Protein AF-A0A7K2MJH7-F1 (afdb_monomer_lite)

Sequence (123 aa):
MTSISTDPRPLRTADLGTLVIMCWSRETPDGDVPFLLACSLGDGEGGPEATPAAVEGLLSRSGLAVGGDTVLDGTVLPGLPIGLLVVPGAAALTMPGVNAQFVPTPRWRAAVDERGYACLIFA

pLDDT: mean 88.4, std 13.11, range [34.81, 97.75]

Radius of gyration: 16.0 Å; chains: 1; bounding box: 38×30×55 Å

Foldseek 3Di:
DDDPPPPPPPLPLLQLADWDKDWDWDQDPVGTAIAIETERPQPGPVGVVSNVVSLCSQCVQQVHHPPDPDADDCVPPPPRQWDWDDDVQKIWTGGVSDTDIDGHDPRNVVNCVVPVDHHYDYD

Structure (mmCIF, N/CA/C/O backbone):
data_AF-A0A7K2MJH7-F1
#
_entry.id   AF-A0A7K2MJH7-F1
#
loop_
_atom_site.group_PDB
_atom_site.id
_atom_site.type_symbol
_atom_site.label_atom_id
_atom_site.label_alt_id
_atom_site.label_comp_id
_atom_site.label_asym_id
_atom_site.label_entity_id
_atom_site.label_seq_id
_atom_site.pdbx_PDB_ins_code
_atom_site.Cartn_x
_atom_site.Cartn_y
_atom_site.Cartn_z
_atom_site.occupancy
_atom_site.B_iso_or_equiv
_atom_site.auth_seq_id
_atom_site.auth_comp_id
_atom_site.auth_asym_id
_atom_site.auth_atom_id
_atom_site.pdbx_PDB_model_num
ATOM 1 N N . MET A 1 1 ? -4.854 -13.984 39.267 1.00 41.03 1 MET A N 1
ATOM 2 C CA . MET A 1 1 ? -5.752 -14.324 38.146 1.00 41.03 1 MET A CA 1
ATOM 3 C C . MET A 1 1 ? -5.488 -13.296 37.057 1.00 41.03 1 MET A C 1
ATOM 5 O O . MET A 1 1 ? -5.848 -12.144 37.233 1.00 41.03 1 MET A O 1
ATOM 9 N N . THR A 1 2 ? -4.713 -13.651 36.036 1.00 38.53 2 THR A N 1
ATOM 10 C CA . THR A 1 2 ? -4.370 -12.770 3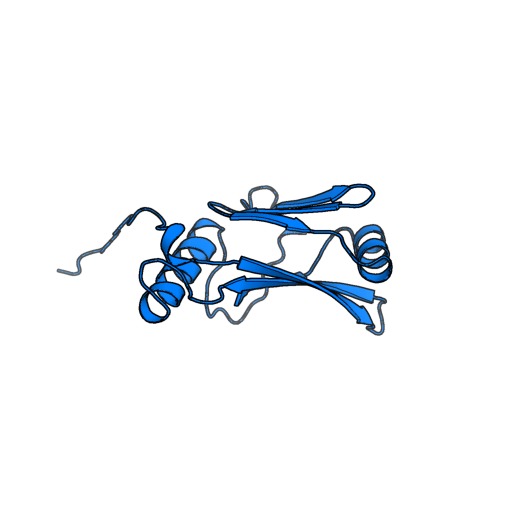4.909 1.00 38.53 2 THR A CA 1
ATOM 11 C C . THR A 1 2 ? -5.429 -12.947 33.826 1.00 38.53 2 THR A C 1
ATOM 13 O O . THR A 1 2 ? -5.556 -14.025 33.252 1.00 38.53 2 THR A O 1
ATOM 16 N N . SER A 1 3 ? -6.235 -11.912 33.588 1.00 34.81 3 SER A N 1
ATOM 17 C CA . SER A 1 3 ? -7.211 -11.900 32.498 1.00 34.81 3 SER A CA 1
ATOM 18 C C . SER A 1 3 ? -6.476 -11.787 31.167 1.00 34.81 3 SER A C 1
ATOM 20 O O . SER A 1 3 ? -5.774 -10.809 30.923 1.00 34.81 3 SER A O 1
ATOM 22 N N . ILE A 1 4 ? -6.650 -12.779 30.296 1.00 49.00 4 ILE A N 1
ATOM 23 C CA . ILE A 1 4 ? -6.282 -12.664 28.887 1.00 49.00 4 ILE A CA 1
ATOM 24 C C . ILE A 1 4 ? -7.344 -11.762 28.257 1.00 49.00 4 ILE A C 1
ATOM 26 O O . ILE A 1 4 ? -8.446 -12.214 27.950 1.00 49.00 4 ILE A O 1
ATOM 30 N N . SER A 1 5 ? -7.043 -10.470 28.117 1.00 40.56 5 SER A N 1
ATOM 31 C CA . SER A 1 5 ? -7.887 -9.544 27.361 1.00 40.56 5 SER A CA 1
ATOM 32 C C . SER A 1 5 ? -7.706 -9.827 25.872 1.00 40.56 5 SER A C 1
ATOM 34 O O . SER A 1 5 ? -6.985 -9.121 25.174 1.00 40.56 5 SER A O 1
ATOM 36 N N . THR A 1 6 ? -8.354 -10.882 25.381 1.00 53.34 6 THR A N 1
ATOM 37 C CA . THR A 1 6 ? -8.652 -10.979 23.951 1.00 53.34 6 THR A CA 1
ATOM 38 C C . THR A 1 6 ? -9.824 -10.041 23.725 1.00 53.34 6 THR A C 1
ATOM 40 O O . THR A 1 6 ? -10.971 -10.438 23.890 1.00 53.34 6 THR A O 1
ATOM 43 N N . ASP A 1 7 ? -9.540 -8.771 23.465 1.00 44.38 7 ASP A N 1
ATOM 44 C CA . ASP A 1 7 ? -10.559 -7.833 23.017 1.00 44.38 7 ASP A CA 1
ATOM 45 C C . ASP A 1 7 ? -10.524 -7.843 21.486 1.00 44.38 7 ASP A C 1
ATOM 47 O O . ASP A 1 7 ? -9.654 -7.196 20.896 1.00 44.38 7 ASP A O 1
ATOM 51 N N . PRO A 1 8 ? -11.392 -8.606 20.793 1.00 55.69 8 PRO A N 1
ATOM 52 C CA . PRO A 1 8 ? -11.458 -8.556 19.349 1.00 55.69 8 PRO A CA 1
ATOM 53 C C . PRO A 1 8 ? -12.262 -7.311 18.974 1.00 55.69 8 PRO A C 1
ATOM 55 O O . PRO A 1 8 ? -13.284 -7.431 18.297 1.00 55.69 8 PRO A O 1
ATOM 58 N N . ARG A 1 9 ? -11.851 -6.111 19.424 1.00 59.56 9 ARG A N 1
ATOM 59 C CA . ARG A 1 9 ? -12.519 -4.883 18.982 1.00 59.56 9 ARG A CA 1
ATOM 60 C C . ARG A 1 9 ? -12.488 -4.898 17.464 1.00 59.56 9 ARG A C 1
ATOM 62 O O . ARG A 1 9 ? -11.393 -5.030 16.902 1.00 59.56 9 ARG A O 1
AT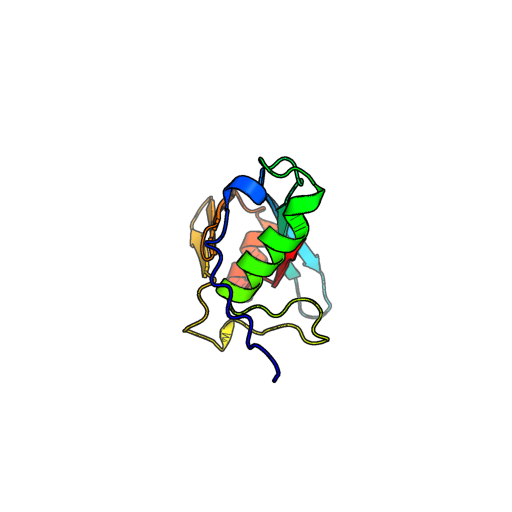OM 69 N N . PRO A 1 10 ? -13.644 -4.827 16.787 1.00 66.12 10 PRO A N 1
ATOM 70 C CA . PRO A 1 10 ? -13.656 -4.729 15.339 1.00 66.12 10 PRO A CA 1
ATOM 71 C C . PRO A 1 10 ? -12.752 -3.565 14.932 1.00 66.12 10 PRO A C 1
ATOM 73 O O . PRO A 1 10 ? -12.761 -2.525 15.593 1.00 66.12 10 PRO A O 1
ATOM 76 N N . LEU A 1 11 ? -11.930 -3.771 13.896 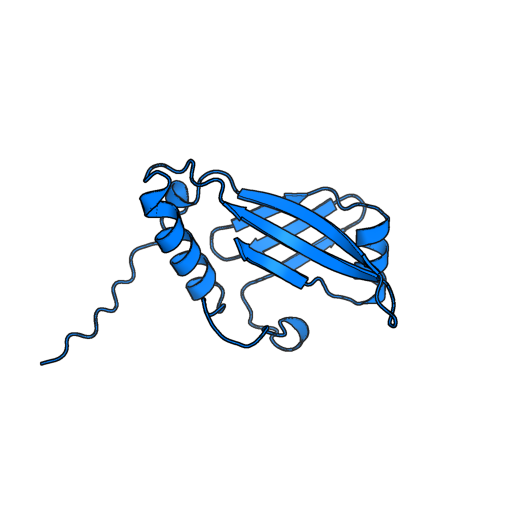1.00 73.38 11 LEU A N 1
ATOM 77 C CA . LEU A 1 11 ? -11.097 -2.699 13.357 1.00 73.38 11 LEU A CA 1
ATOM 78 C C . LEU A 1 11 ? -12.031 -1.555 12.974 1.00 73.38 11 LEU A C 1
ATOM 80 O O . LEU A 1 11 ? -12.830 -1.691 12.046 1.00 73.38 11 LEU A O 1
ATOM 84 N N . ARG A 1 12 ? -11.953 -0.445 13.704 1.00 81.19 12 ARG A N 1
ATOM 85 C CA . ARG A 1 12 ? -12.669 0.769 13.344 1.00 81.19 12 ARG A CA 1
ATOM 86 C C . ARG A 1 12 ? -11.864 1.469 12.268 1.00 81.19 12 ARG A C 1
ATOM 88 O O . ARG A 1 12 ? -11.055 2.340 12.546 1.00 81.19 12 ARG A O 1
ATOM 95 N N . THR A 1 13 ? -12.077 1.068 11.020 1.00 82.19 13 THR A N 1
ATOM 96 C CA . THR A 1 13 ? -11.429 1.707 9.867 1.00 82.19 13 THR A CA 1
ATOM 97 C C . THR A 1 13 ? -11.757 3.198 9.771 1.00 82.19 13 THR A C 1
ATOM 99 O O . THR A 1 13 ? -10.956 3.949 9.236 1.00 82.19 13 THR A O 1
ATOM 102 N N . ALA A 1 14 ? -12.883 3.645 10.339 1.00 85.94 14 ALA A N 1
ATOM 103 C CA . ALA A 1 14 ? -13.225 5.064 10.466 1.00 85.94 14 ALA A CA 1
ATOM 104 C C . ALA A 1 14 ? -12.220 5.864 11.321 1.00 85.94 14 ALA A C 1
ATOM 106 O O . ALA A 1 14 ? -12.041 7.058 11.092 1.00 85.94 14 ALA A O 1
ATOM 107 N N . ASP A 1 15 ? -11.521 5.208 12.254 1.00 90.19 15 ASP A N 1
ATOM 108 C CA . ASP A 1 15 ? -10.482 5.832 13.080 1.00 90.19 15 ASP A CA 1
ATOM 109 C C . ASP A 1 15 ? -9.128 5.923 12.349 1.00 90.19 15 ASP A C 1
ATOM 111 O O . ASP A 1 15 ? -8.236 6.619 12.820 1.00 90.19 15 ASP A O 1
ATOM 115 N N . LEU A 1 16 ? -8.964 5.266 11.187 1.00 88.81 16 LEU A N 1
ATOM 116 C CA . LEU A 1 16 ? -7.771 5.429 10.340 1.00 88.81 16 LEU A CA 1
ATOM 117 C C . LEU A 1 16 ? -7.775 6.753 9.568 1.00 88.81 16 LEU A C 1
ATOM 119 O O . LEU A 1 16 ? -6.716 7.180 9.112 1.00 88.81 16 LEU A O 1
ATOM 123 N N . GLY A 1 17 ? -8.943 7.373 9.380 1.00 91.75 17 GLY A N 1
ATOM 124 C CA . GLY A 1 17 ? -9.075 8.598 8.595 1.00 91.75 17 GLY A CA 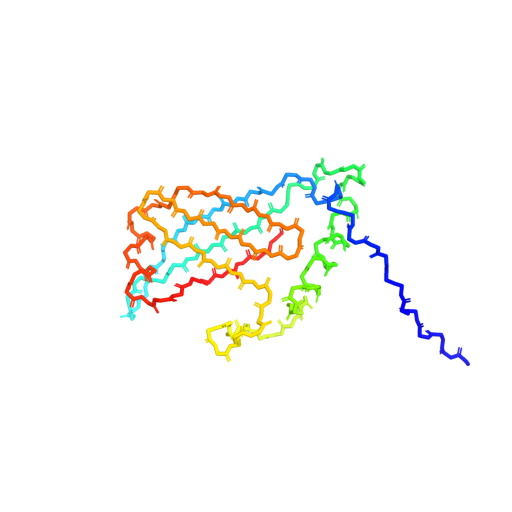1
ATOM 125 C C . GLY A 1 17 ? -8.577 8.448 7.156 1.00 91.75 17 GLY A C 1
ATOM 126 O O . GLY A 1 17 ? -8.724 7.403 6.514 1.00 91.75 17 GLY A O 1
ATOM 127 N N . THR A 1 18 ? -7.985 9.518 6.643 1.00 92.50 18 THR A N 1
ATOM 128 C CA . THR A 1 18 ? -7.364 9.571 5.326 1.00 92.50 18 THR A CA 1
ATOM 129 C C . THR A 1 18 ? -6.038 8.811 5.334 1.00 92.50 18 THR A C 1
ATOM 131 O O . THR A 1 18 ? -5.120 9.142 6.085 1.00 92.50 18 THR A O 1
ATOM 134 N N . LEU A 1 19 ? -5.909 7.828 4.435 1.00 92.50 19 LEU A N 1
ATOM 135 C CA . LEU A 1 19 ? -4.646 7.147 4.149 1.00 92.50 19 LEU A CA 1
ATOM 136 C C . LEU A 1 19 ? -3.987 7.739 2.902 1.00 92.50 19 LEU A C 1
ATOM 138 O O . LEU A 1 19 ? -4.531 7.671 1.799 1.00 92.50 19 LEU A O 1
ATOM 142 N N . VAL A 1 20 ? -2.784 8.278 3.070 1.00 93.94 20 VAL A N 1
ATOM 143 C CA . VAL A 1 20 ? -1.932 8.752 1.980 1.00 93.94 20 VAL A CA 1
ATOM 144 C C . VAL A 1 20 ? -0.996 7.635 1.544 1.00 93.94 20 VAL A C 1
ATOM 146 O O . VAL A 1 20 ? -0.314 7.030 2.371 1.00 93.94 20 VAL A O 1
ATOM 149 N N . ILE A 1 21 ? -0.927 7.403 0.232 1.00 94.62 21 ILE A N 1
ATOM 150 C CA . ILE A 1 21 ? 0.034 6.488 -0.382 1.00 94.62 21 ILE A CA 1
ATOM 151 C C . ILE A 1 21 ? 1.079 7.282 -1.162 1.00 94.62 21 ILE A C 1
ATOM 153 O O . ILE A 1 21 ? 0.739 8.063 -2.051 1.00 94.62 21 ILE A O 1
ATOM 157 N N . MET A 1 22 ? 2.356 7.046 -0.869 1.00 95.38 22 MET A N 1
ATOM 158 C CA . MET A 1 22 ? 3.481 7.602 -1.624 1.00 95.38 22 MET A CA 1
ATOM 159 C C . MET A 1 22 ? 4.395 6.487 -2.116 1.00 95.38 22 MET A C 1
ATOM 161 O O . MET A 1 22 ? 4.758 5.600 -1.350 1.00 95.38 22 MET A O 1
ATOM 165 N N . CYS A 1 23 ? 4.802 6.549 -3.384 1.00 96.19 23 CYS A N 1
ATOM 166 C CA . CYS A 1 23 ? 5.720 5.585 -3.988 1.00 96.19 23 CYS A CA 1
ATOM 167 C C . CYS A 1 23 ? 6.973 6.284 -4.529 1.00 96.19 23 CYS A C 1
ATOM 169 O O . CYS A 1 23 ? 6.887 7.334 -5.170 1.00 96.19 23 CYS A O 1
ATOM 171 N N . TRP A 1 24 ? 8.148 5.707 -4.275 1.00 96.62 24 TRP A N 1
ATOM 172 C CA . TRP A 1 24 ? 9.424 6.221 -4.781 1.00 96.62 24 TRP A CA 1
ATOM 173 C C . TRP A 1 24 ? 10.475 5.116 -4.865 1.00 96.62 24 TRP A C 1
ATOM 175 O O . TRP A 1 24 ? 10.427 4.151 -4.106 1.00 96.62 24 TRP A O 1
ATOM 185 N N . SER A 1 25 ? 11.435 5.251 -5.778 1.00 96.94 25 SER A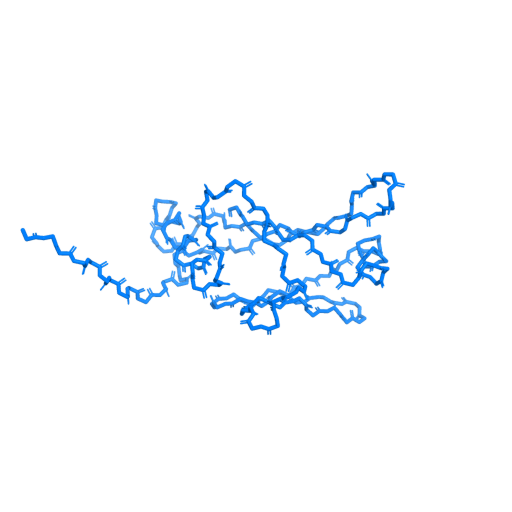 N 1
ATOM 186 C CA . SER A 1 25 ? 12.615 4.379 -5.804 1.00 96.94 25 SER A CA 1
ATOM 187 C C . SER A 1 25 ? 13.792 5.065 -5.145 1.00 96.94 25 SER A C 1
ATOM 189 O O . SER A 1 25 ? 13.990 6.268 -5.327 1.00 96.94 25 SER A O 1
ATOM 191 N N . ARG A 1 26 ? 14.614 4.292 -4.442 1.00 95.31 26 ARG A N 1
ATOM 192 C CA . ARG A 1 26 ? 15.922 4.732 -3.963 1.00 95.31 26 ARG A CA 1
ATOM 193 C C . ARG A 1 26 ? 17.010 3.909 -4.631 1.00 95.31 26 ARG A C 1
ATOM 195 O O . ARG A 1 26 ? 16.962 2.685 -4.584 1.00 95.31 26 ARG A O 1
ATOM 202 N N . GLU A 1 27 ? 18.001 4.591 -5.180 1.00 94.88 27 GLU A N 1
ATOM 203 C CA . GLU A 1 27 ? 19.181 3.942 -5.738 1.00 94.88 27 GLU A CA 1
ATOM 204 C C . GLU A 1 27 ? 20.025 3.309 -4.629 1.00 94.88 27 GLU A C 1
ATOM 206 O O . GLU A 1 27 ? 20.293 3.934 -3.595 1.00 94.88 27 GLU A O 1
ATOM 211 N N . THR A 1 28 ? 20.436 2.065 -4.844 1.00 92.75 28 THR A N 1
ATOM 212 C CA . THR A 1 28 ? 21.415 1.356 -4.019 1.00 92.75 28 THR A CA 1
ATOM 213 C C . THR A 1 28 ? 22.499 0.767 -4.928 1.00 92.75 28 THR A C 1
ATOM 215 O O . THR A 1 28 ? 22.321 0.737 -6.149 1.00 92.75 28 THR A O 1
ATOM 218 N N . PRO A 1 29 ? 23.629 0.288 -4.375 1.00 93.56 29 PRO A N 1
ATOM 219 C CA . PRO A 1 29 ? 24.657 -0.388 -5.171 1.00 93.56 29 PRO A CA 1
ATOM 220 C C . PRO A 1 29 ? 24.130 -1.581 -5.985 1.00 93.56 29 PRO A C 1
ATOM 222 O O . PRO A 1 29 ? 24.682 -1.883 -7.038 1.00 93.56 29 PRO A O 1
ATOM 225 N N . ASP A 1 30 ? 23.043 -2.209 -5.528 1.00 90.50 30 ASP A N 1
ATOM 226 C CA . ASP A 1 30 ? 22.400 -3.366 -6.159 1.00 90.50 30 ASP A CA 1
ATOM 227 C C . ASP A 1 30 ? 21.177 -2.968 -7.012 1.00 90.50 30 ASP A C 1
ATOM 229 O O . ASP A 1 30 ? 20.272 -3.777 -7.225 1.00 90.50 30 ASP A O 1
ATOM 233 N N . GLY A 1 31 ? 21.084 -1.702 -7.433 1.00 92.50 31 GLY A N 1
ATOM 234 C CA . GLY A 1 31 ? 20.002 -1.167 -8.267 1.00 92.50 31 GLY A CA 1
ATOM 235 C C . GLY A 1 31 ? 18.898 -0.436 -7.495 1.00 92.50 31 GLY A C 1
ATOM 236 O O . GLY A 1 31 ? 18.946 -0.256 -6.280 1.00 92.50 31 GLY A O 1
ATOM 237 N N . ASP A 1 32 ? 17.841 -0.021 -8.189 1.00 96.38 32 ASP A N 1
ATOM 238 C CA . ASP A 1 32 ? 16.764 0.773 -7.587 1.00 96.38 32 ASP A CA 1
ATOM 239 C C . ASP A 1 32 ? 15.853 -0.062 -6.688 1.00 96.38 32 ASP A C 1
ATOM 241 O O . ASP A 1 32 ? 15.249 -1.023 -7.146 1.00 96.38 32 ASP A O 1
ATOM 245 N N . VAL A 1 33 ? 15.703 0.312 -5.417 1.00 96.88 33 VAL A N 1
ATOM 246 C CA . VAL A 1 33 ? 14.767 -0.320 -4.475 1.00 96.88 33 VAL A CA 1
ATOM 247 C C . VAL A 1 33 ? 13.450 0.469 -4.448 1.00 96.88 33 VAL A C 1
ATOM 249 O O . VAL A 1 33 ? 13.474 1.656 -4.108 1.00 96.88 33 VAL A O 1
ATOM 252 N N . PRO A 1 34 ? 12.303 -0.149 -4.786 1.00 97.75 34 PRO A N 1
ATOM 253 C CA . PRO A 1 34 ? 10.998 0.501 -4.761 1.00 97.75 34 PRO A CA 1
ATOM 254 C C . PRO A 1 34 ? 10.402 0.492 -3.349 1.00 97.75 34 PRO A C 1
ATOM 256 O O . PRO A 1 34 ? 10.226 -0.559 -2.734 1.00 97.75 34 PRO A O 1
ATOM 259 N N . PHE A 1 35 ? 10.042 1.671 -2.851 1.00 97.06 35 PHE A N 1
ATOM 260 C CA . PHE A 1 35 ? 9.409 1.883 -1.552 1.00 97.06 35 PHE A CA 1
ATOM 261 C C . PHE A 1 35 ? 7.967 2.361 -1.707 1.00 97.06 35 PHE A C 1
ATOM 263 O O . PHE A 1 35 ? 7.624 3.060 -2.666 1.00 97.06 35 PHE A O 1
ATOM 270 N N . LEU A 1 36 ? 7.132 1.992 -0.743 1.00 96.88 36 LEU A N 1
ATOM 271 C CA . LEU A 1 36 ? 5.747 2.418 -0.617 1.00 96.88 36 LEU A CA 1
ATOM 272 C C . LEU A 1 36 ? 5.506 2.858 0.827 1.00 96.88 36 LEU A C 1
ATOM 274 O O . LEU A 1 36 ? 5.728 2.075 1.742 1.00 96.88 36 LEU A O 1
ATOM 278 N N . LEU A 1 37 ? 5.046 4.086 1.035 1.00 95.69 37 LEU A N 1
ATOM 279 C CA . LEU A 1 37 ? 4.600 4.575 2.338 1.00 95.69 37 LEU A CA 1
ATOM 280 C C . LEU A 1 37 ? 3.078 4.645 2.338 1.00 95.69 37 LEU A C 1
ATOM 282 O O . LEU A 1 37 ? 2.508 5.327 1.487 1.00 95.69 37 LEU A O 1
ATOM 286 N N . ALA A 1 38 ? 2.452 3.963 3.291 1.00 94.62 38 ALA A N 1
ATOM 287 C CA . ALA A 1 38 ? 1.062 4.161 3.670 1.00 94.62 38 ALA A CA 1
ATOM 288 C C . ALA A 1 38 ? 1.029 4.919 4.999 1.00 94.62 38 ALA A C 1
ATOM 290 O O . ALA A 1 38 ? 1.609 4.461 5.978 1.00 94.62 38 ALA A O 1
ATOM 291 N N . CYS A 1 39 ? 0.406 6.091 5.018 1.00 92.50 39 CYS A N 1
ATOM 292 C CA . CYS A 1 39 ? 0.411 6.972 6.181 1.00 92.50 39 CYS A CA 1
ATOM 293 C C . CYS A 1 39 ? -1.009 7.417 6.520 1.00 92.50 39 CYS A C 1
ATOM 295 O O . CYS A 1 39 ? -1.710 7.912 5.634 1.00 92.50 39 CYS A O 1
ATOM 297 N N . SER A 1 40 ? -1.431 7.252 7.774 1.00 92.75 40 SER A N 1
ATOM 298 C CA . SER A 1 40 ? -2.673 7.866 8.260 1.00 92.75 40 SER A CA 1
ATOM 299 C C . SER A 1 40 ? -2.441 9.334 8.613 1.00 92.75 40 SER A C 1
ATOM 301 O O . SER A 1 40 ? -1.468 9.678 9.278 1.00 92.75 40 SER A O 1
ATOM 303 N N . LEU A 1 41 ? -3.354 10.217 8.197 1.00 93.12 41 LEU A N 1
ATOM 304 C CA . LEU A 1 41 ? -3.309 11.638 8.566 1.00 93.12 41 LEU A CA 1
ATOM 305 C C . LEU A 1 41 ? -3.925 11.941 9.939 1.00 93.12 41 LEU A C 1
ATOM 307 O O . LEU A 1 41 ? -3.871 13.084 10.393 1.00 93.12 41 LEU A O 1
ATOM 311 N N . GLY A 1 42 ? -4.505 10.940 10.602 1.00 91.81 42 GLY A N 1
ATOM 312 C CA . GLY A 1 42 ? -5.107 11.077 11.926 1.00 91.81 42 GLY A CA 1
ATOM 313 C C . GLY A 1 42 ? -6.364 11.950 11.994 1.00 91.81 42 GLY A C 1
ATOM 314 O O . GLY A 1 42 ? -6.739 12.432 13.062 1.00 91.81 42 GLY A O 1
ATOM 315 N N . ASP A 1 43 ? -7.025 12.151 10.858 1.00 93.81 43 ASP A N 1
ATOM 316 C CA . ASP A 1 43 ? -8.267 12.909 10.678 1.00 93.81 43 ASP A CA 1
ATOM 317 C C . ASP A 1 43 ? -9.528 12.017 10.723 1.00 93.81 43 ASP A C 1
ATOM 319 O O . ASP A 1 43 ? -10.583 12.393 10.213 1.00 93.81 43 ASP A O 1
ATOM 323 N N . GLY A 1 44 ? -9.421 10.826 11.326 1.00 92.06 44 GLY A N 1
ATOM 324 C CA . GLY A 1 44 ? -10.534 9.891 11.527 1.00 92.06 44 GLY A CA 1
ATOM 325 C C . GLY A 1 44 ? -11.540 10.340 12.595 1.00 92.06 44 GLY A C 1
ATOM 326 O O . GLY A 1 44 ? -11.328 11.324 13.302 1.00 92.06 44 GLY A O 1
ATOM 327 N N . GLU A 1 45 ? -12.638 9.592 12.754 1.00 92.81 45 GLU A N 1
ATOM 328 C CA . GLU A 1 45 ? -13.734 9.943 13.682 1.00 92.81 45 GLU A CA 1
ATOM 329 C C . GLU A 1 45 ? -13.278 10.067 15.146 1.00 92.81 45 GLU A C 1
ATOM 331 O O . GLU A 1 45 ? -13.701 10.983 15.853 1.00 92.81 45 GLU A O 1
ATOM 336 N N . GLY A 1 46 ? -12.396 9.172 15.603 1.00 89.12 46 GLY A N 1
ATOM 337 C CA . GLY A 1 46 ? -11.767 9.244 16.923 1.00 89.12 46 GLY A CA 1
ATOM 338 C C . GLY A 1 46 ? -10.640 10.280 17.050 1.00 89.12 46 GLY A C 1
ATOM 339 O O . GLY A 1 46 ? -10.059 10.416 18.129 1.00 89.12 46 GLY A O 1
ATOM 340 N N . GLY A 1 47 ? -10.325 11.010 15.977 1.00 91.00 47 GLY A N 1
ATOM 341 C CA . GLY A 1 47 ? -9.252 11.998 15.925 1.00 91.00 47 GLY A CA 1
ATOM 342 C C . GLY A 1 47 ? -7.839 11.402 16.040 1.00 91.00 47 GLY A C 1
ATOM 343 O O . GLY A 1 47 ? -7.653 10.178 16.007 1.00 91.00 47 GLY A O 1
ATOM 344 N N . PRO A 1 48 ? -6.817 12.259 16.220 1.00 90.69 48 PRO A N 1
ATOM 345 C CA . PRO A 1 48 ? -5.418 11.832 16.221 1.00 90.69 48 PRO A CA 1
ATOM 346 C C . PRO A 1 48 ? -5.079 10.876 17.373 1.00 90.69 48 PRO A C 1
ATOM 348 O O . PRO A 1 48 ? -4.232 10.005 17.211 1.00 90.69 48 PRO A O 1
ATOM 351 N N . GLU A 1 49 ? -5.779 10.965 18.508 1.00 91.62 49 GLU A N 1
ATOM 352 C CA . GLU A 1 49 ? -5.550 10.095 19.673 1.00 91.62 49 GLU A CA 1
ATOM 353 C C . GLU A 1 49 ? -5.990 8.639 19.433 1.00 91.62 49 GLU A C 1
ATOM 355 O O . GLU A 1 49 ? -5.419 7.712 20.006 1.00 91.62 49 GLU A O 1
ATOM 360 N N . ALA A 1 50 ? -6.995 8.411 18.578 1.00 91.19 50 ALA A N 1
ATOM 361 C CA . ALA A 1 50 ? -7.479 7.065 18.255 1.00 91.19 50 ALA A CA 1
ATOM 362 C C . ALA A 1 50 ? -6.659 6.379 17.148 1.00 91.19 50 ALA A C 1
ATOM 364 O O . ALA A 1 50 ? -6.678 5.150 17.022 1.00 91.19 50 ALA A O 1
ATOM 365 N N . THR A 1 51 ? -5.920 7.164 16.363 1.00 91.44 51 THR A N 1
ATOM 366 C CA . THR A 1 51 ? -5.222 6.702 15.158 1.00 91.44 51 THR A CA 1
ATOM 367 C C . THR A 1 51 ? -4.150 5.644 15.447 1.00 91.44 51 THR A C 1
ATOM 369 O O . THR A 1 51 ? -4.176 4.607 14.782 1.00 91.44 51 THR A O 1
ATOM 372 N N . PRO A 1 52 ? -3.262 5.794 16.455 1.00 91.19 52 PRO A N 1
ATOM 373 C CA . PRO A 1 52 ? -2.243 4.784 16.743 1.00 91.19 52 PRO A CA 1
ATOM 374 C C . PRO A 1 52 ? -2.834 3.401 17.034 1.00 91.19 52 PRO A C 1
ATOM 376 O O . PRO A 1 52 ? -2.366 2.404 16.491 1.00 91.19 52 PRO A O 1
ATOM 379 N N . ALA A 1 53 ? -3.911 3.338 17.824 1.00 91.56 53 ALA A N 1
ATOM 380 C CA . ALA A 1 53 ? -4.582 2.079 18.146 1.00 91.56 53 ALA A CA 1
ATOM 381 C C . ALA A 1 53 ? -5.277 1.461 16.919 1.00 91.56 53 ALA A C 1
ATOM 383 O O . ALA A 1 53 ? -5.294 0.238 16.758 1.00 91.56 53 ALA A O 1
ATOM 384 N N . ALA A 1 54 ? -5.840 2.293 16.035 1.00 91.25 54 ALA A N 1
ATOM 385 C CA . ALA A 1 54 ? -6.430 1.838 14.780 1.00 91.25 54 ALA A CA 1
ATOM 386 C C . ALA A 1 54 ? -5.364 1.270 13.826 1.00 91.25 54 ALA A C 1
ATOM 388 O O . ALA A 1 54 ? -5.563 0.195 13.255 1.00 91.25 54 ALA A O 1
ATOM 389 N N . VAL A 1 55 ? -4.217 1.948 13.702 1.00 91.81 55 VAL A N 1
ATOM 390 C CA . VAL A 1 55 ? -3.071 1.505 12.895 1.00 91.81 55 VAL A CA 1
ATOM 391 C C . VAL A 1 55 ? -2.470 0.218 13.454 1.00 91.81 55 VAL A C 1
ATOM 393 O O . VAL A 1 55 ? -2.286 -0.742 12.709 1.00 91.81 55 VAL A O 1
ATOM 396 N N . GLU A 1 56 ? -2.233 0.135 14.762 1.00 91.38 56 GLU A N 1
ATOM 397 C CA . GLU A 1 56 ? -1.734 -1.084 15.406 1.00 91.38 56 GLU A CA 1
ATOM 398 C C . GLU A 1 56 ? -2.689 -2.267 15.187 1.00 91.38 56 GLU A C 1
ATOM 400 O O . GLU A 1 56 ? -2.258 -3.373 14.842 1.00 91.38 56 GLU A O 1
ATOM 405 N N . GLY A 1 57 ? -3.999 -2.031 15.305 1.00 90.94 57 GLY A N 1
ATOM 406 C CA . GLY A 1 57 ? -5.026 -3.028 15.014 1.00 90.94 57 GLY A CA 1
ATOM 407 C C . GLY A 1 57 ? -5.022 -3.490 13.553 1.00 90.94 57 GLY A C 1
ATOM 408 O O . GLY A 1 57 ? -5.160 -4.687 13.290 1.00 90.94 57 GLY A O 1
ATOM 409 N N . LEU A 1 58 ? -4.846 -2.569 12.601 1.00 91.81 58 LEU A N 1
ATOM 410 C CA . LEU A 1 58 ? -4.709 -2.870 11.174 1.00 91.81 58 LEU A CA 1
ATOM 411 C C . LEU A 1 58 ? -3.467 -3.731 10.909 1.00 91.81 58 LEU A C 1
ATOM 413 O O . LEU A 1 58 ? -3.571 -4.784 10.276 1.00 91.81 58 LEU A O 1
ATOM 417 N N . LEU A 1 59 ? -2.305 -3.313 11.410 1.00 91.69 59 LEU A N 1
ATOM 418 C CA . LEU A 1 59 ? -1.030 -4.002 11.204 1.00 91.69 59 LEU A CA 1
ATOM 419 C C . LEU A 1 59 ? -1.050 -5.404 11.816 1.00 91.69 59 LEU A C 1
ATOM 421 O O . LEU A 1 59 ? -0.742 -6.376 11.126 1.00 91.69 59 LEU A O 1
ATOM 425 N N . SER A 1 60 ? -1.561 -5.536 13.041 1.00 90.31 60 SER A N 1
ATOM 426 C CA . SER A 1 60 ? -1.703 -6.827 13.723 1.00 90.31 60 SER A CA 1
ATOM 427 C C . SER A 1 60 ? -2.596 -7.795 12.942 1.00 90.31 60 SER A C 1
ATOM 429 O O . SER A 1 60 ? -2.252 -8.962 12.758 1.00 90.31 60 SER A O 1
ATOM 431 N N . ARG A 1 61 ? -3.730 -7.313 12.409 1.00 90.12 61 ARG A N 1
ATOM 432 C CA . ARG A 1 61 ? -4.620 -8.111 11.540 1.00 90.12 61 ARG A CA 1
ATOM 433 C C . ARG A 1 61 ? -3.981 -8.465 10.202 1.00 90.12 61 ARG A C 1
ATOM 435 O O . ARG A 1 61 ? -4.362 -9.462 9.596 1.00 90.12 61 ARG A O 1
ATOM 442 N N . SER A 1 62 ? -3.023 -7.659 9.761 1.00 90.62 62 SER A N 1
ATOM 443 C CA . SER A 1 62 ? -2.255 -7.882 8.540 1.00 90.62 62 SER A CA 1
ATOM 444 C C . SER A 1 62 ? -1.074 -8.843 8.738 1.00 90.62 62 SER A C 1
ATOM 446 O O . SER A 1 62 ? -0.379 -9.151 7.775 1.00 90.62 62 SER A O 1
ATOM 448 N N . GLY A 1 63 ? -0.837 -9.321 9.968 1.00 89.00 63 GLY A N 1
ATOM 449 C CA . GLY A 1 63 ? 0.312 -10.162 10.309 1.00 89.00 63 GLY A CA 1
ATOM 450 C C . GLY A 1 63 ? 1.619 -9.385 10.506 1.00 89.00 63 GLY A C 1
ATOM 451 O O . GLY A 1 63 ? 2.686 -9.992 10.513 1.00 89.00 63 GLY A O 1
ATOM 452 N N . LEU A 1 64 ? 1.548 -8.058 10.662 1.00 89.50 64 LEU A N 1
ATOM 453 C CA . LEU A 1 64 ? 2.696 -7.188 10.908 1.00 89.50 64 LEU A CA 1
ATOM 454 C C . LEU A 1 64 ? 2.777 -6.832 12.393 1.00 89.50 64 LEU A C 1
ATOM 456 O O . LEU A 1 64 ? 1.848 -6.254 12.955 1.00 89.50 64 LEU A O 1
ATOM 460 N N . ALA A 1 65 ? 3.904 -7.157 13.023 1.00 85.06 65 ALA A N 1
ATOM 461 C CA . ALA A 1 65 ? 4.188 -6.741 14.390 1.00 85.06 65 ALA A CA 1
ATOM 462 C C . ALA A 1 65 ? 4.685 -5.287 14.412 1.00 85.06 65 ALA A C 1
ATOM 464 O O . ALA A 1 65 ? 5.612 -4.932 13.683 1.00 85.06 65 ALA A O 1
ATOM 465 N N . VAL A 1 66 ? 4.091 -4.454 15.268 1.00 84.62 66 VAL A N 1
ATOM 466 C CA . VAL A 1 66 ? 4.554 -3.080 15.508 1.00 84.62 66 VAL A CA 1
ATOM 467 C C . VAL A 1 66 ? 5.712 -3.100 16.507 1.00 84.62 66 VAL A C 1
ATOM 469 O O . VAL A 1 66 ? 5.662 -3.820 17.500 1.00 84.62 66 VAL A O 1
ATOM 472 N N . GLY A 1 67 ? 6.758 -2.310 16.251 1.00 78.12 67 GLY A N 1
ATOM 473 C CA . GLY A 1 67 ? 7.880 -2.141 17.185 1.00 78.12 67 GLY A CA 1
ATOM 474 C C . GLY A 1 67 ? 8.862 -3.316 17.257 1.00 78.12 67 GLY A C 1
ATOM 475 O O . GLY A 1 67 ? 9.625 -3.401 18.214 1.00 78.12 67 GLY A O 1
ATOM 476 N N . GLY A 1 68 ? 8.847 -4.226 16.279 1.00 72.38 68 GLY A N 1
ATOM 477 C CA . GLY A 1 68 ? 9.864 -5.272 16.157 1.00 72.38 68 GLY A CA 1
ATOM 478 C C . GLY A 1 68 ? 11.150 -4.768 15.494 1.00 72.38 68 GLY A C 1
ATOM 479 O O . GLY A 1 68 ? 11.104 -3.931 14.596 1.00 72.38 68 GLY A O 1
ATOM 480 N N . ASP A 1 69 ? 12.294 -5.344 15.870 1.00 75.88 69 ASP A N 1
ATOM 481 C CA . ASP A 1 69 ? 13.615 -5.004 15.308 1.00 75.88 69 ASP A CA 1
ATOM 482 C C . ASP A 1 69 ? 13.877 -5.631 13.923 1.00 75.88 69 ASP A C 1
ATOM 484 O O . ASP A 1 69 ? 15.001 -5.625 13.422 1.00 75.88 69 ASP A O 1
ATOM 488 N N . THR A 1 70 ? 12.871 -6.255 13.304 1.00 80.56 70 THR A N 1
ATOM 489 C CA . THR A 1 70 ? 13.037 -7.054 12.082 1.00 80.56 70 THR A CA 1
ATOM 490 C C . THR A 1 70 ? 12.051 -6.630 11.005 1.00 80.56 70 THR A C 1
ATOM 492 O O . THR A 1 70 ? 10.853 -6.503 11.249 1.00 80.56 70 THR A O 1
ATOM 495 N N . VAL A 1 71 ? 12.564 -6.460 9.787 1.00 86.50 71 VAL A N 1
ATOM 496 C CA . VAL A 1 71 ? 11.749 -6.267 8.585 1.00 86.50 71 VAL A CA 1
ATOM 497 C C . VAL A 1 71 ? 11.185 -7.618 8.153 1.00 86.50 71 VAL A C 1
ATOM 499 O O . VAL A 1 71 ? 11.932 -8.585 8.004 1.00 86.50 71 VAL A O 1
ATOM 502 N N . LEU A 1 72 ? 9.871 -7.685 7.941 1.00 91.25 72 LEU A N 1
ATOM 503 C CA . LEU A 1 72 ? 9.215 -8.890 7.445 1.00 91.25 72 LEU A CA 1
ATOM 504 C C . LEU A 1 72 ? 9.412 -9.027 5.929 1.00 91.25 72 LEU A C 1
ATOM 506 O O . LEU A 1 72 ? 9.027 -8.136 5.172 1.00 91.25 72 LEU A O 1
ATOM 510 N N . ASP A 1 73 ? 9.939 -10.167 5.484 1.00 92.38 73 ASP A N 1
ATOM 511 C CA . ASP A 1 73 ? 9.943 -10.530 4.066 1.00 92.38 73 ASP A CA 1
ATOM 512 C C . ASP A 1 73 ? 8.605 -11.184 3.685 1.00 92.38 73 ASP A C 1
ATOM 514 O O . ASP A 1 73 ? 8.346 -12.352 3.977 1.00 92.38 73 ASP A O 1
ATOM 518 N N . GLY A 1 74 ? 7.731 -10.410 3.041 1.00 91.38 74 GLY A N 1
ATOM 519 C CA . GLY A 1 74 ? 6.436 -10.898 2.564 1.00 91.38 74 GLY A CA 1
ATOM 520 C C . GLY A 1 74 ? 6.524 -11.803 1.331 1.00 91.38 74 GLY A C 1
ATOM 521 O O . GLY A 1 74 ? 5.581 -12.541 1.060 1.00 91.38 74 GLY A O 1
ATOM 522 N N . THR A 1 75 ? 7.641 -11.796 0.595 1.00 90.44 75 THR A N 1
ATOM 523 C CA . THR A 1 75 ? 7.775 -12.564 -0.658 1.00 90.44 75 THR A CA 1
ATOM 524 C C . THR A 1 75 ? 7.855 -14.071 -0.416 1.00 90.44 75 THR A C 1
ATOM 526 O O . THR A 1 75 ? 7.477 -14.864 -1.277 1.00 90.44 75 THR A O 1
ATOM 529 N N . VAL A 1 76 ? 8.270 -14.472 0.788 1.00 92.19 76 VAL A N 1
ATOM 530 C CA . VAL A 1 76 ? 8.346 -15.873 1.227 1.00 92.19 76 VAL A CA 1
ATOM 531 C C . VAL A 1 76 ? 7.103 -16.330 2.003 1.00 92.19 76 VAL A C 1
ATOM 533 O O . VAL A 1 76 ? 7.045 -17.473 2.459 1.00 92.19 76 VAL A O 1
ATOM 536 N N . LEU A 1 77 ? 6.092 -15.462 2.151 1.00 90.56 77 LEU A N 1
ATOM 537 C CA . LEU A 1 77 ? 4.886 -15.698 2.951 1.00 90.56 77 LEU A CA 1
ATOM 538 C C . LEU A 1 77 ? 3.613 -15.617 2.088 1.00 90.56 77 LEU A C 1
ATOM 540 O O . LEU A 1 77 ? 2.894 -14.620 2.135 1.00 90.56 77 LEU A O 1
ATOM 544 N N . PRO A 1 78 ? 3.253 -16.682 1.346 1.00 82.00 78 PRO A N 1
ATOM 545 C CA . PRO A 1 78 ? 2.109 -16.658 0.426 1.00 82.00 78 PRO A CA 1
ATOM 546 C C . PRO A 1 78 ? 0.744 -16.490 1.118 1.00 82.00 78 PRO A C 1
ATOM 548 O O . PRO A 1 78 ? -0.246 -16.196 0.457 1.00 82.00 78 PRO A O 1
ATOM 551 N N . GLY A 1 79 ? 0.674 -16.700 2.437 1.00 87.00 79 GLY A N 1
ATOM 552 C CA . GLY A 1 79 ? -0.534 -16.504 3.244 1.00 87.00 79 GLY A CA 1
ATOM 553 C C . GLY A 1 79 ? -0.658 -15.115 3.875 1.00 87.00 79 GLY A C 1
ATOM 554 O O . GLY A 1 79 ? -1.607 -14.890 4.626 1.00 87.00 79 GLY A O 1
ATOM 555 N N . LEU A 1 80 ? 0.292 -14.205 3.630 1.00 91.44 80 LEU A N 1
ATOM 556 C CA . LEU A 1 80 ? 0.244 -12.858 4.186 1.00 91.44 80 LEU A CA 1
ATOM 557 C C . LEU A 1 80 ? -0.948 -12.102 3.567 1.00 91.44 80 LEU A C 1
ATOM 559 O O . LEU A 1 80 ? -1.029 -12.003 2.342 1.00 91.44 80 LEU A O 1
ATOM 563 N N . PRO A 1 81 ? -1.872 -11.537 4.364 1.00 92.62 81 PRO A N 1
ATOM 564 C CA . PRO A 1 81 ? -3.051 -10.835 3.852 1.00 92.62 81 PRO A CA 1
ATOM 565 C C . PRO A 1 81 ? -2.712 -9.421 3.341 1.00 92.62 81 PRO A C 1
ATOM 567 O O . PRO A 1 81 ? -3.522 -8.506 3.454 1.00 92.62 81 PRO A O 1
ATOM 570 N N . ILE A 1 82 ? -1.509 -9.229 2.800 1.00 93.81 82 ILE A N 1
ATOM 571 C CA . ILE A 1 82 ? -1.014 -7.977 2.232 1.00 93.81 82 ILE A CA 1
ATOM 572 C C . ILE A 1 82 ? -0.645 -8.255 0.784 1.00 93.81 82 ILE A C 1
ATOM 574 O O . ILE A 1 82 ? 0.175 -9.125 0.504 1.00 93.81 82 ILE A O 1
ATOM 578 N N . GLY A 1 83 ? -1.245 -7.508 -0.135 1.00 94.50 83 GLY A N 1
ATOM 579 C CA . GLY A 1 83 ? -1.020 -7.668 -1.564 1.00 94.50 83 GLY A CA 1
ATOM 580 C C . GLY A 1 83 ? -0.703 -6.346 -2.238 1.00 94.50 83 GLY A C 1
ATOM 581 O O . GLY A 1 83 ? -1.351 -5.334 -1.971 1.00 94.50 83 GLY A O 1
ATOM 582 N N . LEU A 1 84 ? 0.261 -6.378 -3.154 1.00 96.12 84 LEU A N 1
ATOM 583 C CA . LEU A 1 84 ? 0.541 -5.292 -4.080 1.00 96.12 84 LEU A CA 1
ATOM 584 C C . LEU A 1 84 ? 0.317 -5.798 -5.503 1.00 96.12 84 LEU A C 1
ATOM 586 O O . LEU A 1 84 ? 1.070 -6.634 -5.998 1.00 96.12 84 LEU A O 1
ATOM 590 N N . LEU A 1 85 ? -0.725 -5.294 -6.156 1.00 96.19 85 LEU A N 1
ATOM 591 C CA . LEU A 1 85 ? -0.994 -5.574 -7.561 1.00 96.19 85 LEU A CA 1
ATOM 592 C C . LEU A 1 85 ? -0.499 -4.402 -8.399 1.00 96.19 85 LEU A C 1
ATOM 594 O O . LEU A 1 85 ? -0.916 -3.268 -8.176 1.00 96.19 85 LEU A O 1
ATOM 598 N N . VAL A 1 86 ? 0.348 -4.674 -9.387 1.00 96.56 86 VAL A N 1
ATOM 599 C CA . VAL A 1 86 ? 0.860 -3.659 -10.310 1.00 96.56 86 VAL A CA 1
ATOM 600 C C . VAL A 1 86 ? 0.449 -4.026 -11.732 1.00 96.56 86 VAL A C 1
ATOM 602 O O . VAL A 1 86 ? 0.782 -5.093 -12.239 1.00 96.56 86 VAL A O 1
ATOM 605 N N . VAL A 1 87 ? -0.289 -3.131 -12.385 1.00 94.56 87 VAL A N 1
ATOM 606 C CA . VAL A 1 87 ? -0.797 -3.284 -13.758 1.00 94.56 87 VAL A CA 1
ATOM 607 C C . VAL A 1 87 ? -0.381 -2.074 -14.596 1.00 94.56 87 VAL A C 1
ATOM 609 O O . VAL A 1 87 ? 0.106 -1.085 -14.046 1.00 94.56 87 VAL A O 1
ATOM 612 N N . PRO A 1 88 ? -0.467 -2.105 -15.935 1.00 91.94 88 PRO A N 1
ATOM 613 C CA . PRO A 1 88 ? -0.140 -0.930 -16.740 1.00 91.94 88 PRO A CA 1
ATOM 614 C C . PRO A 1 88 ? -0.937 0.310 -16.290 1.00 91.94 88 PRO A C 1
ATOM 616 O O . PRO A 1 88 ? -2.163 0.296 -16.286 1.00 91.94 88 PRO A O 1
ATOM 619 N N . GLY A 1 89 ? -0.230 1.369 -15.883 1.00 91.69 89 GLY A N 1
ATOM 620 C CA . GLY A 1 89 ? -0.818 2.653 -15.475 1.00 91.69 89 GLY A CA 1
ATOM 621 C C . GLY A 1 89 ? -1.345 2.750 -14.036 1.00 91.69 89 GLY A C 1
ATOM 622 O O . GLY A 1 89 ? -1.679 3.854 -13.615 1.00 91.69 89 GLY A O 1
ATOM 623 N N . ALA A 1 90 ? -1.395 1.658 -13.266 1.00 95.62 90 ALA A N 1
ATOM 624 C CA . ALA A 1 90 ? -1.931 1.680 -11.903 1.00 95.62 90 ALA A CA 1
ATOM 625 C C . ALA A 1 90 ? -1.297 0.620 -10.992 1.00 95.62 90 ALA A C 1
ATOM 627 O O . ALA A 1 90 ? -0.805 -0.415 -11.443 1.00 95.62 90 ALA A O 1
ATOM 628 N N . ALA A 1 91 ? -1.354 0.865 -9.689 1.00 97.50 91 ALA A N 1
ATOM 629 C CA . ALA A 1 91 ? -1.028 -0.101 -8.655 1.00 97.50 91 ALA A CA 1
ATOM 630 C C . ALA A 1 91 ? -2.078 -0.056 -7.537 1.00 97.50 91 ALA A C 1
ATOM 632 O O . ALA A 1 91 ? -2.711 0.977 -7.314 1.00 97.50 91 ALA A O 1
ATOM 633 N N . ALA A 1 92 ? -2.270 -1.180 -6.849 1.00 96.81 92 ALA A N 1
ATOM 634 C CA . ALA A 1 92 ? -3.206 -1.305 -5.741 1.00 96.81 92 ALA A CA 1
ATOM 635 C C . ALA A 1 92 ? -2.558 -2.027 -4.554 1.00 96.81 92 ALA A C 1
ATOM 637 O O . ALA A 1 92 ? -2.100 -3.162 -4.695 1.00 96.81 92 ALA A O 1
ATOM 638 N N . LEU A 1 93 ? -2.553 -1.375 -3.390 1.00 96.12 93 LEU A N 1
ATOM 639 C CA . LEU A 1 93 ? -2.211 -1.974 -2.101 1.00 96.12 93 LEU A CA 1
ATOM 640 C C . LEU A 1 93 ? -3.495 -2.477 -1.437 1.00 96.12 93 LEU A C 1
ATOM 642 O O . LEU A 1 93 ? -4.448 -1.716 -1.260 1.00 96.12 93 LEU A O 1
ATOM 646 N N . THR A 1 94 ? -3.510 -3.749 -1.053 1.00 94.9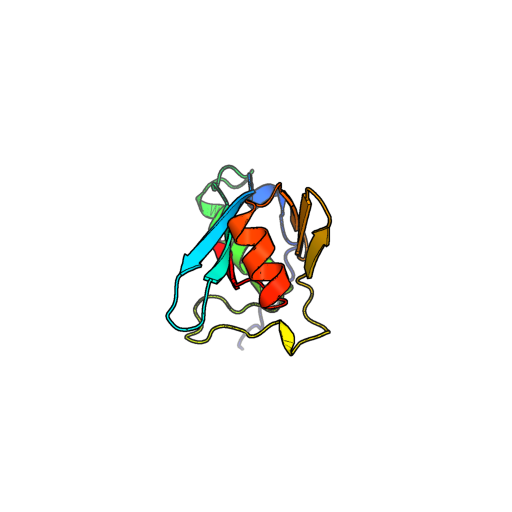4 94 THR A N 1
ATOM 647 C CA . THR A 1 94 ? -4.628 -4.381 -0.345 1.00 94.94 94 THR A CA 1
ATOM 648 C C . THR A 1 94 ? -4.152 -4.949 0.984 1.00 94.94 94 THR A C 1
ATOM 650 O O . THR A 1 94 ? -3.169 -5.684 1.021 1.00 94.94 94 THR A O 1
ATOM 653 N N . MET A 1 95 ? -4.860 -4.617 2.062 1.00 93.06 95 MET A N 1
ATOM 654 C CA . MET A 1 95 ? -4.674 -5.132 3.423 1.00 93.06 95 MET A CA 1
ATOM 655 C C . MET A 1 95 ? -6.060 -5.280 4.086 1.00 93.06 95 MET A C 1
ATOM 657 O O . MET A 1 95 ? -7.039 -4.721 3.582 1.00 93.06 95 MET A O 1
ATOM 661 N N . PRO A 1 96 ? -6.211 -5.993 5.215 1.00 89.75 96 PRO A N 1
ATOM 662 C CA . PRO A 1 96 ? -7.475 -6.059 5.944 1.00 89.75 96 PRO A CA 1
ATOM 663 C C . PRO A 1 96 ? -8.006 -4.666 6.319 1.00 89.75 96 PRO A C 1
ATOM 665 O O . PRO A 1 96 ? -7.496 -4.027 7.226 1.00 89.75 96 PRO A O 1
ATOM 668 N N . GLY A 1 97 ? -9.055 -4.195 5.642 1.00 84.19 97 GLY A N 1
ATOM 669 C CA . GLY A 1 97 ? -9.633 -2.865 5.881 1.00 84.19 97 GLY A CA 1
ATOM 670 C C . GLY A 1 97 ? -8.987 -1.718 5.094 1.00 84.19 97 GLY A C 1
ATOM 671 O O . GLY A 1 97 ? -9.411 -0.580 5.263 1.00 84.19 97 GLY A O 1
ATOM 672 N N . VAL A 1 98 ? -8.022 -1.999 4.208 1.00 88.94 98 VAL A N 1
ATOM 673 C CA . VAL A 1 98 ? -7.403 -1.005 3.315 1.00 88.94 98 VAL A CA 1
ATOM 674 C C . VAL A 1 98 ? -7.393 -1.521 1.879 1.00 88.94 98 VAL A C 1
ATOM 676 O O . VAL A 1 98 ? -6.890 -2.604 1.589 1.00 88.94 98 VAL A O 1
ATOM 679 N N . ASN A 1 99 ? -7.914 -0.710 0.963 1.00 92.56 99 ASN A N 1
ATOM 680 C CA . ASN A 1 99 ? -7.758 -0.898 -0.473 1.00 92.56 99 ASN A CA 1
ATOM 681 C C . ASN A 1 99 ? -7.422 0.463 -1.083 1.00 92.56 99 ASN A C 1
ATOM 683 O O . ASN A 1 99 ? -8.283 1.339 -1.146 1.00 92.56 99 ASN A O 1
ATOM 687 N N . ALA A 1 100 ? -6.160 0.656 -1.456 1.00 92.94 100 ALA A N 1
ATOM 688 C CA . ALA A 1 100 ? -5.663 1.933 -1.945 1.00 92.94 100 ALA A CA 1
ATOM 689 C C . ALA A 1 100 ? -5.089 1.777 -3.351 1.00 92.94 100 ALA A C 1
ATOM 691 O O . ALA A 1 100 ? -4.210 0.947 -3.583 1.00 92.94 100 ALA A O 1
ATOM 692 N N . GLN A 1 101 ? -5.574 2.598 -4.281 1.00 95.31 101 GLN A N 1
ATOM 693 C CA . GLN A 1 101 ? -5.108 2.642 -5.664 1.00 95.31 101 GLN A CA 1
ATOM 694 C C . GLN A 1 101 ? -4.266 3.894 -5.894 1.00 95.31 101 GLN A C 1
ATOM 696 O O . GLN A 1 101 ? -4.597 4.971 -5.401 1.00 95.31 101 GLN A O 1
ATOM 701 N N . PHE A 1 102 ? -3.186 3.759 -6.656 1.00 94.94 102 PHE A N 1
ATOM 702 C CA . PHE A 1 102 ? -2.289 4.864 -6.974 1.00 94.94 102 PHE A CA 1
ATOM 703 C C . PHE A 1 102 ? -1.665 4.699 -8.360 1.00 94.94 102 PHE A C 1
ATOM 705 O O . PHE A 1 102 ? -1.604 3.601 -8.918 1.00 94.94 102 PHE A O 1
ATOM 712 N N . VAL A 1 103 ? -1.189 5.809 -8.921 1.00 96.00 103 VAL A N 1
ATOM 713 C CA . VAL A 1 103 ? -0.436 5.817 -10.178 1.00 96.00 103 VAL A CA 1
ATOM 714 C C . VAL A 1 103 ? 1.054 5.832 -9.835 1.00 96.00 103 VAL A C 1
ATOM 716 O O . VAL A 1 103 ? 1.530 6.825 -9.280 1.00 96.00 103 VAL A O 1
ATOM 719 N N . PRO A 1 104 ? 1.806 4.752 -10.116 1.00 95.31 104 PRO A N 1
ATOM 720 C CA . PRO A 1 104 ? 3.225 4.710 -9.805 1.00 95.31 104 PRO A CA 1
ATOM 721 C C . PRO A 1 104 ? 4.042 5.598 -10.747 1.00 95.31 104 PRO A C 1
ATOM 723 O O . PRO A 1 104 ? 3.709 5.764 -11.922 1.00 95.31 104 PRO A O 1
ATOM 726 N N . THR A 1 105 ? 5.169 6.116 -10.258 1.00 93.75 105 THR A N 1
ATOM 727 C CA . THR A 1 105 ? 6.149 6.771 -11.138 1.00 93.75 105 THR A CA 1
ATOM 728 C C . THR A 1 105 ? 6.822 5.739 -12.057 1.00 93.75 105 THR A C 1
ATOM 730 O O . THR A 1 105 ? 6.988 4.583 -11.655 1.00 93.75 105 THR A O 1
ATOM 733 N N . PRO A 1 106 ? 7.279 6.121 -13.268 1.00 94.69 106 PRO A N 1
ATOM 734 C CA . PRO A 1 106 ? 7.960 5.189 -14.171 1.00 94.69 106 PRO A CA 1
ATOM 735 C C . PRO A 1 106 ? 9.197 4.526 -13.550 1.00 94.69 106 PRO A C 1
ATOM 737 O O . PRO A 1 106 ? 9.414 3.334 -13.745 1.00 94.69 106 PRO A O 1
ATOM 740 N N . ARG A 1 107 ? 9.975 5.274 -12.752 1.00 95.62 107 ARG A N 1
ATOM 741 C CA . ARG A 1 107 ? 11.159 4.749 -12.048 1.00 95.62 107 ARG A CA 1
ATOM 742 C C . ARG A 1 107 ? 10.780 3.703 -10.997 1.00 95.62 107 ARG A C 1
ATOM 744 O O . ARG A 1 107 ? 11.417 2.659 -10.921 1.00 95.62 107 ARG A O 1
ATOM 751 N N . TRP A 1 108 ? 9.729 3.959 -10.216 1.00 97.12 108 TRP A N 1
ATOM 752 C CA . TRP A 1 108 ? 9.208 2.981 -9.257 1.00 97.12 108 TRP A CA 1
ATOM 753 C C . TRP A 1 108 ? 8.702 1.725 -9.946 1.00 97.12 108 TRP A C 1
ATOM 755 O O . TRP A 1 108 ? 9.017 0.618 -9.520 1.00 97.12 108 TRP A O 1
ATOM 765 N N . ARG A 1 109 ? 7.975 1.892 -11.053 1.00 96.62 109 ARG A N 1
ATOM 766 C CA . ARG A 1 109 ? 7.469 0.766 -11.830 1.00 96.62 109 ARG A CA 1
ATOM 767 C C . ARG A 1 109 ? 8.601 -0.122 -12.348 1.00 96.62 109 ARG A C 1
ATOM 769 O O . ARG A 1 109 ? 8.545 -1.325 -12.131 1.00 96.62 109 ARG A O 1
ATOM 776 N N . ALA A 1 110 ? 9.622 0.468 -12.967 1.00 96.31 110 ALA A N 1
ATOM 777 C CA . ALA A 1 110 ? 10.771 -0.281 -13.470 1.00 96.31 110 ALA A CA 1
ATOM 778 C C . ALA A 1 110 ? 11.462 -1.086 -12.356 1.00 96.31 110 ALA A C 1
ATOM 780 O O . ALA A 1 110 ? 11.750 -2.263 -12.537 1.00 96.31 110 ALA A O 1
ATOM 781 N N . ALA A 1 111 ? 11.639 -0.478 -11.180 1.00 97.31 111 ALA A N 1
ATOM 782 C CA . ALA A 1 111 ? 12.238 -1.140 -10.027 1.00 97.31 111 ALA A CA 1
ATOM 783 C C . ALA A 1 111 ? 11.392 -2.317 -9.499 1.00 97.31 111 ALA A C 1
ATOM 785 O O . ALA A 1 111 ? 11.943 -3.348 -9.121 1.00 97.31 111 ALA A O 1
ATOM 786 N N . VAL A 1 112 ? 10.059 -2.195 -9.488 1.00 97.00 112 VAL A N 1
ATOM 787 C CA . VAL A 1 112 ? 9.172 -3.310 -9.108 1.00 97.00 112 VAL A CA 1
ATOM 788 C C . VAL A 1 112 ? 9.189 -4.421 -10.152 1.00 97.00 112 VAL A C 1
ATOM 790 O O . VAL A 1 112 ? 9.230 -5.586 -9.771 1.00 97.00 112 VAL A O 1
ATOM 793 N N . ASP A 1 113 ? 9.185 -4.086 -11.443 1.00 95.56 113 ASP A N 1
ATOM 794 C CA . ASP A 1 113 ? 9.251 -5.083 -12.519 1.00 95.56 113 ASP A CA 1
ATOM 795 C C . ASP A 1 113 ? 10.582 -5.862 -12.480 1.00 95.56 113 ASP A C 1
ATOM 797 O O . ASP A 1 113 ? 10.598 -7.064 -12.734 1.00 95.56 113 ASP A O 1
ATOM 801 N N . GLU A 1 114 ? 11.687 -5.200 -12.120 1.00 95.81 114 GLU A N 1
ATOM 802 C CA . GLU A 1 114 ? 13.006 -5.826 -11.968 1.00 95.81 114 GLU A CA 1
ATOM 803 C C . GLU A 1 114 ? 13.104 -6.703 -10.710 1.00 95.81 114 GLU A C 1
ATOM 805 O O . GLU A 1 114 ? 13.633 -7.813 -10.767 1.00 95.81 114 GLU A O 1
ATOM 810 N N . ARG A 1 115 ? 12.598 -6.224 -9.565 1.00 95.00 115 ARG A N 1
ATOM 811 C CA . ARG A 1 115 ? 12.762 -6.908 -8.269 1.00 95.00 115 ARG A CA 1
ATOM 812 C C . ARG A 1 115 ? 11.660 -7.904 -7.928 1.00 95.00 115 ARG A C 1
ATOM 814 O O . ARG A 1 115 ? 11.887 -8.803 -7.125 1.00 95.00 115 ARG A O 1
ATOM 821 N N . GLY A 1 116 ? 10.459 -7.724 -8.470 1.00 94.94 116 GLY A N 1
ATOM 822 C CA . GLY A 1 116 ? 9.275 -8.519 -8.133 1.00 94.94 116 GLY A CA 1
ATOM 823 C C . GLY A 1 116 ? 8.639 -8.196 -6.774 1.00 94.94 116 GLY A C 1
ATOM 824 O O . GLY A 1 116 ? 7.731 -8.908 -6.350 1.00 94.94 116 GLY A O 1
ATOM 825 N N . TYR A 1 117 ? 9.081 -7.141 -6.080 1.00 95.25 117 TYR A N 1
ATOM 826 C CA . TYR A 1 117 ? 8.533 -6.710 -4.788 1.00 95.25 117 TYR A CA 1
ATOM 827 C C . TYR A 1 117 ? 8.665 -5.195 -4.585 1.00 95.25 117 TYR A C 1
ATOM 829 O O . TYR A 1 117 ? 9.379 -4.522 -5.327 1.00 95.25 117 TYR A O 1
ATOM 837 N N . ALA A 1 118 ? 8.007 -4.669 -3.546 1.00 96.94 118 ALA A N 1
ATOM 838 C CA . ALA A 1 118 ? 8.249 -3.331 -3.010 1.00 96.94 118 ALA A CA 1
ATOM 839 C C . ALA A 1 118 ? 8.314 -3.345 -1.480 1.00 96.94 118 ALA A C 1
ATOM 841 O O . ALA A 1 118 ? 7.650 -4.149 -0.826 1.00 96.94 118 ALA A O 1
ATOM 842 N N . CYS A 1 119 ? 9.106 -2.441 -0.909 1.00 95.81 119 CYS A N 1
ATOM 843 C CA . CYS A 1 119 ? 9.241 -2.274 0.533 1.00 95.81 119 CYS A CA 1
ATOM 844 C C . CYS A 1 119 ? 8.115 -1.379 1.067 1.00 95.81 119 CYS A C 1
ATOM 846 O O . CYS A 1 119 ? 8.111 -0.174 0.812 1.00 95.81 119 CYS A O 1
ATOM 848 N N . LEU A 1 120 ? 7.170 -1.965 1.806 1.00 95.31 120 LEU A N 1
ATOM 849 C CA . LEU A 1 120 ? 6.084 -1.239 2.465 1.00 95.31 120 LEU A CA 1
ATOM 850 C C . LEU A 1 120 ? 6.544 -0.665 3.811 1.00 95.31 120 LEU A C 1
ATOM 852 O O . LEU A 1 120 ? 7.107 -1.372 4.642 1.00 95.31 120 LEU A O 1
ATOM 856 N N . ILE A 1 121 ? 6.242 0.608 4.030 1.00 94.00 121 ILE A N 1
ATOM 857 C CA . ILE A 1 121 ? 6.386 1.333 5.289 1.00 94.00 121 ILE A CA 1
ATOM 858 C C . ILE A 1 121 ? 4.989 1.811 5.684 1.00 94.00 121 ILE A C 1
ATOM 860 O O . ILE A 1 121 ? 4.252 2.319 4.836 1.00 94.00 121 ILE A O 1
ATOM 864 N N . PHE A 1 122 ? 4.631 1.655 6.956 1.00 91.62 122 PHE A N 1
ATOM 865 C CA . PHE A 1 122 ? 3.378 2.167 7.506 1.00 91.62 122 PHE A CA 1
ATOM 866 C C . PHE A 1 122 ? 3.680 3.186 8.609 1.00 91.62 122 PHE A C 1
ATOM 868 O O . PHE A 1 122 ? 4.534 2.905 9.453 1.00 91.62 122 PHE A O 1
ATOM 875 N N . ALA A 1 123 ? 3.022 4.349 8.578 1.00 85.56 123 ALA A N 1
ATOM 876 C CA . ALA A 1 123 ? 3.214 5.447 9.530 1.00 85.56 123 ALA A CA 1
ATOM 877 C C . ALA A 1 123 ? 1.890 6.040 10.030 1.00 85.56 123 ALA A C 1
ATOM 879 O O . ALA A 1 123 ? 0.894 6.027 9.267 1.00 85.56 123 ALA A O 1
#

Secondary structure (DSSP, 8-state):
------------GGGG-PEEEEEEEEEETTEEEEEEEEEE-S-STTHHHHHHHHHHHHHHHTTPPTT-SS---GGG-TT-S-EEEEETTEEEEEETTEEEEE---HHHHHHHHHHS--EEEE-